Protein AF-A0A151J7R9-F1 (afdb_monomer_lite)

Radius of gyration: 14.84 Å; chains: 1; bounding box: 39×27×35 Å

Structure (mmCIF, N/CA/C/O backbone):
data_AF-A0A151J7R9-F1
#
_entry.id   AF-A0A151J7R9-F1
#
loop_
_atom_site.group_PDB
_atom_site.id
_atom_site.type_symbol
_atom_site.label_atom_id
_atom_site.label_alt_id
_atom_site.label_comp_id
_atom_site.label_asym_id
_atom_site.label_entity_id
_atom_site.label_seq_id
_atom_site.pdbx_PDB_ins_code
_atom_site.Cartn_x
_atom_site.Cartn_y
_atom_site.Cartn_z
_atom_site.occupancy
_atom_site.B_iso_or_equiv
_atom_site.auth_seq_id
_atom_site.auth_comp_id
_atom_site.auth_asym_id
_atom_site.auth_atom_id
_atom_site.pdbx_PDB_model_num
ATOM 1 N N . MET A 1 1 ? 5.190 17.328 19.493 1.00 38.19 1 MET A N 1
ATOM 2 C CA . MET A 1 1 ? 4.330 16.391 20.250 1.00 38.19 1 MET A CA 1
ATOM 3 C C . MET A 1 1 ? 3.551 15.565 19.238 1.00 38.19 1 MET A C 1
ATOM 5 O O . MET A 1 1 ? 2.933 16.143 18.351 1.00 38.19 1 MET A O 1
ATOM 9 N N . ASN A 1 2 ? 3.717 14.242 19.288 1.00 48.62 2 ASN A N 1
ATOM 10 C CA . ASN A 1 2 ? 3.352 13.290 18.233 1.00 48.62 2 ASN A CA 1
ATOM 11 C C . ASN A 1 2 ? 1.841 13.008 18.189 1.00 48.62 2 ASN A C 1
ATOM 13 O O . ASN A 1 2 ? 1.387 11.977 18.657 1.00 48.62 2 ASN A O 1
ATOM 17 N N . ASN A 1 3 ? 1.082 13.898 17.550 1.00 58.59 3 ASN A N 1
ATOM 18 C CA . ASN A 1 3 ? -0.368 13.771 17.323 1.00 58.59 3 ASN A CA 1
ATOM 19 C C . ASN A 1 3 ? -0.754 12.594 16.383 1.00 58.59 3 ASN A C 1
ATOM 21 O O . ASN A 1 3 ? -1.916 12.232 16.273 1.00 58.59 3 ASN A O 1
ATOM 25 N N . LYS A 1 4 ? 0.214 11.992 15.682 1.00 55.53 4 LYS A N 1
ATOM 26 C CA . LYS A 1 4 ? -0.037 10.971 14.646 1.00 55.53 4 LYS A CA 1
ATOM 27 C C . LYS A 1 4 ? -0.124 9.549 15.195 1.00 55.53 4 LYS A C 1
ATOM 29 O O . LYS A 1 4 ? -1.031 8.805 14.844 1.00 55.53 4 LYS A O 1
ATOM 34 N N . LEU A 1 5 ? 0.760 9.207 16.137 1.00 51.34 5 LEU A N 1
ATOM 35 C CA . LEU A 1 5 ? 0.656 7.947 16.879 1.00 51.34 5 LEU A CA 1
ATOM 36 C C . LEU A 1 5 ? -0.647 7.890 17.679 1.00 51.34 5 LEU A C 1
ATOM 38 O O . LEU A 1 5 ? -1.322 6.871 17.646 1.00 51.34 5 LEU A O 1
ATOM 42 N N . ASP A 1 6 ? -1.055 9.010 18.279 1.00 58.34 6 ASP A N 1
ATOM 43 C CA . ASP A 1 6 ? -2.328 9.099 18.995 1.00 58.34 6 ASP A CA 1
ATOM 44 C C . ASP A 1 6 ? -3.544 8.885 18.074 1.00 58.34 6 ASP A C 1
ATOM 46 O O . ASP A 1 6 ? -4.576 8.381 18.519 1.00 58.34 6 ASP A O 1
ATOM 50 N N . GLN A 1 7 ? -3.456 9.257 16.791 1.00 57.84 7 GLN A N 1
ATOM 51 C CA . GLN A 1 7 ? -4.523 9.017 15.812 1.00 57.84 7 GLN A CA 1
ATOM 52 C C . GLN A 1 7 ? -4.582 7.558 15.370 1.00 57.84 7 GLN A C 1
ATOM 54 O O . GLN A 1 7 ? -5.674 6.991 15.332 1.00 57.84 7 GLN A O 1
ATOM 59 N N . ILE A 1 8 ? -3.428 6.936 15.120 1.00 54.53 8 ILE A N 1
ATOM 60 C CA . ILE A 1 8 ? -3.335 5.501 14.831 1.00 54.53 8 ILE A CA 1
ATOM 61 C C . ILE A 1 8 ? -3.839 4.696 16.036 1.00 54.53 8 ILE A C 1
ATOM 63 O O . ILE A 1 8 ? -4.680 3.816 15.873 1.00 54.53 8 ILE A O 1
ATOM 67 N N . ASP A 1 9 ? -3.437 5.054 17.257 1.00 58.16 9 ASP A N 1
ATOM 68 C CA . ASP A 1 9 ? -3.916 4.409 18.482 1.00 58.16 9 ASP A CA 1
ATOM 69 C C . ASP A 1 9 ? -5.431 4.577 18.653 1.00 58.16 9 ASP A C 1
ATOM 71 O O . ASP A 1 9 ? -6.131 3.621 18.995 1.00 58.16 9 ASP A O 1
ATOM 75 N N . ARG A 1 10 ? -5.985 5.759 18.357 1.00 63.09 10 ARG A N 1
ATOM 76 C CA . ARG A 1 10 ? -7.443 5.973 18.361 1.00 63.09 10 ARG A CA 1
ATOM 77 C C . ARG A 1 10 ? -8.154 5.139 17.299 1.00 63.09 10 ARG A C 1
ATOM 79 O O . ARG A 1 10 ? -9.220 4.602 17.598 1.00 63.09 10 ARG A O 1
ATOM 86 N N . ALA A 1 11 ? -7.598 5.013 16.096 1.00 57.84 11 ALA A N 1
ATOM 87 C CA . ALA A 1 11 ? -8.162 4.196 15.023 1.00 57.84 11 ALA A CA 1
ATOM 88 C C . ALA A 1 11 ? -8.155 2.703 15.395 1.00 57.84 11 ALA A C 1
ATOM 90 O O . ALA A 1 11 ? -9.193 2.043 15.312 1.00 57.84 11 ALA A O 1
ATOM 91 N N . VAL A 1 12 ? -7.041 2.202 15.938 1.00 57.72 12 VAL A N 1
ATOM 92 C CA . VAL 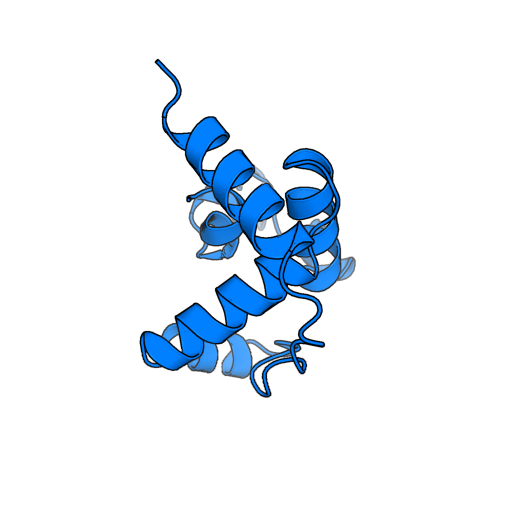A 1 12 ? -6.891 0.823 16.436 1.00 57.72 12 VAL A CA 1
ATOM 93 C C . VAL A 1 12 ? -7.872 0.531 17.580 1.00 57.72 12 VAL A C 1
ATOM 95 O O . VAL A 1 12 ? -8.532 -0.510 17.593 1.00 57.72 12 VAL A O 1
ATOM 98 N N . GLN A 1 13 ? -8.041 1.458 18.528 1.00 61.03 13 GLN A N 1
ATOM 99 C CA . GLN A 1 13 ? -9.001 1.310 19.632 1.00 61.03 13 GLN A CA 1
ATOM 100 C C . GLN A 1 13 ? -10.462 1.365 19.157 1.00 61.03 13 GLN A C 1
ATOM 102 O O . GLN A 1 13 ? -11.310 0.630 19.663 1.00 61.03 13 GLN A O 1
ATOM 107 N N . LYS A 1 14 ? -10.773 2.199 18.159 1.00 58.62 14 LYS A N 1
ATOM 108 C CA . LYS A 1 14 ? -12.107 2.279 17.545 1.00 58.62 14 LYS A CA 1
ATOM 109 C C . LYS A 1 14 ? -12.453 0.996 16.778 1.00 58.62 14 LYS A C 1
ATOM 111 O O . LYS A 1 14 ? -13.605 0.563 16.827 1.00 58.62 14 LYS A O 1
ATOM 116 N N . ASN A 1 15 ? -11.462 0.360 16.149 1.00 55.75 15 ASN A N 1
ATOM 117 C CA . ASN A 1 15 ? -11.622 -0.899 15.418 1.00 55.75 15 ASN A CA 1
ATOM 118 C C . ASN A 1 15 ? -11.797 -2.121 16.323 1.00 55.75 15 ASN A C 1
ATOM 120 O O . ASN A 1 15 ? -12.605 -2.987 15.992 1.00 55.75 15 ASN A O 1
ATOM 124 N N . LYS A 1 16 ? -11.176 -2.161 17.512 1.00 54.62 16 LYS A N 1
ATOM 125 C CA . LYS A 1 16 ? -11.438 -3.220 18.513 1.00 54.62 16 LYS A CA 1
ATOM 126 C C . LYS A 1 16 ? -12.920 -3.362 18.882 1.00 54.62 16 LYS A C 1
ATOM 128 O O . LYS A 1 16 ? -13.363 -4.460 19.198 1.00 54.62 16 LYS A O 1
ATOM 133 N N . ASN A 1 17 ? -13.687 -2.272 18.815 1.00 52.31 17 ASN A N 1
ATOM 134 C CA . ASN A 1 17 ? -15.108 -2.251 19.173 1.00 52.31 17 ASN A CA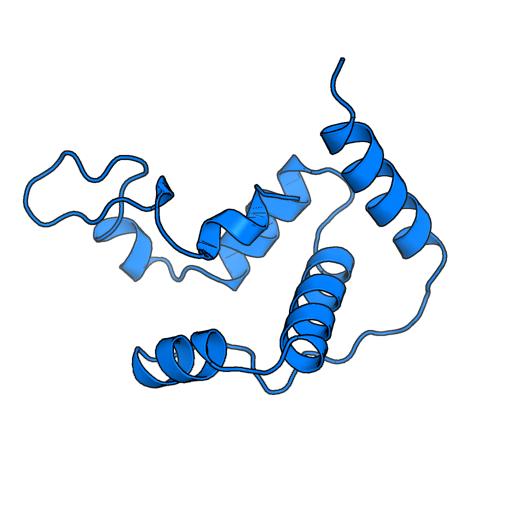 1
ATOM 135 C C . ASN A 1 17 ? -16.055 -2.529 17.992 1.00 52.31 17 ASN A C 1
ATOM 137 O O . ASN A 1 17 ? -17.259 -2.693 18.195 1.00 52.31 17 ASN A O 1
ATOM 141 N N . ARG A 1 18 ? -15.549 -2.581 16.755 1.00 53.94 18 ARG A N 1
ATOM 142 C CA . ARG A 1 18 ? -16.345 -2.882 15.561 1.00 53.94 18 ARG A CA 1
ATOM 143 C C . ARG A 1 18 ? -16.061 -4.314 15.115 1.00 53.94 18 ARG A C 1
ATOM 145 O O . ARG A 1 18 ? -15.279 -4.551 14.206 1.00 53.94 18 ARG A O 1
ATOM 152 N N . HIS A 1 19 ? -16.783 -5.272 15.695 1.00 48.88 19 HIS A N 1
ATOM 153 C CA . HIS A 1 19 ? -16.935 -6.630 15.150 1.00 48.88 19 HIS A CA 1
ATOM 154 C C . HIS A 1 19 ? -17.765 -6.644 13.847 1.00 48.88 19 HIS A C 1
ATOM 156 O O . HIS A 1 19 ? -18.703 -7.425 13.695 1.00 48.88 19 HIS A O 1
ATOM 162 N N . ARG A 1 20 ? -17.466 -5.757 12.896 1.00 53.91 20 ARG A N 1
ATOM 163 C CA . ARG A 1 20 ? -17.947 -5.898 11.524 1.00 53.91 20 ARG A CA 1
ATOM 164 C C . ARG A 1 20 ? -16.849 -6.610 10.760 1.00 53.91 20 ARG A C 1
ATOM 166 O O . ARG A 1 20 ? -15.759 -6.072 10.633 1.00 53.91 20 ARG A O 1
ATOM 173 N N . ILE A 1 21 ? -17.152 -7.816 10.292 1.00 52.94 21 ILE A N 1
ATOM 174 C CA . ILE A 1 21 ? -16.364 -8.504 9.272 1.00 52.94 21 ILE A CA 1
ATOM 175 C C . ILE A 1 21 ? -16.347 -7.556 8.070 1.00 52.94 21 ILE A C 1
ATOM 177 O O . ILE A 1 21 ? -17.353 -7.448 7.366 1.00 52.94 21 ILE A O 1
ATOM 181 N N . GLN A 1 22 ? -15.274 -6.783 7.904 1.00 63.38 22 GLN A N 1
ATOM 182 C CA . GLN A 1 22 ? -15.121 -5.956 6.716 1.00 63.38 22 GLN A CA 1
ATOM 183 C C . GLN A 1 22 ? -14.780 -6.892 5.561 1.00 63.38 22 GLN A C 1
ATOM 185 O O . GLN A 1 22 ? -13.810 -7.647 5.614 1.00 63.38 22 GLN A O 1
ATOM 190 N N . GLN A 1 23 ? -15.658 -6.917 4.560 1.00 68.12 23 GLN A N 1
ATOM 191 C CA . GLN A 1 23 ? -15.432 -7.701 3.355 1.00 68.12 23 GLN A CA 1
ATOM 192 C C . GLN A 1 23 ? -14.249 -7.096 2.608 1.00 68.12 23 GLN A C 1
ATOM 194 O O . GLN A 1 23 ? -14.130 -5.876 2.533 1.00 68.12 23 GLN A O 1
ATOM 199 N N . LYS A 1 24 ? -13.378 -7.956 2.077 1.00 75.69 24 LYS A N 1
ATOM 200 C CA . LYS A 1 24 ? -12.240 -7.520 1.274 1.00 75.69 24 LYS A CA 1
ATOM 201 C C . LYS A 1 24 ? -12.753 -6.694 0.085 1.00 75.69 24 LYS A C 1
ATOM 203 O O . LYS A 1 24 ? -13.554 -7.235 -0.683 1.00 75.69 24 LYS A O 1
ATOM 208 N N . PRO A 1 25 ? -12.319 -5.429 -0.069 1.00 81.94 25 PRO A N 1
ATOM 209 C CA . PRO A 1 25 ? -12.711 -4.598 -1.196 1.00 81.94 25 PRO A CA 1
ATOM 210 C C . PRO A 1 25 ? -12.390 -5.282 -2.522 1.00 81.94 25 PRO A C 1
ATOM 212 O O . PRO A 1 25 ? -11.349 -5.924 -2.664 1.00 81.94 25 PRO A O 1
ATOM 215 N N . ILE A 1 26 ? -13.268 -5.100 -3.508 1.00 82.12 26 ILE A N 1
ATOM 216 C CA . ILE A 1 26 ? -13.136 -5.700 -4.849 1.00 82.12 26 ILE A CA 1
ATOM 217 C C . ILE A 1 26 ? -11.860 -5.210 -5.557 1.00 82.12 26 ILE A C 1
ATOM 219 O O . ILE A 1 26 ? -11.321 -5.898 -6.417 1.00 82.12 26 ILE A O 1
ATOM 223 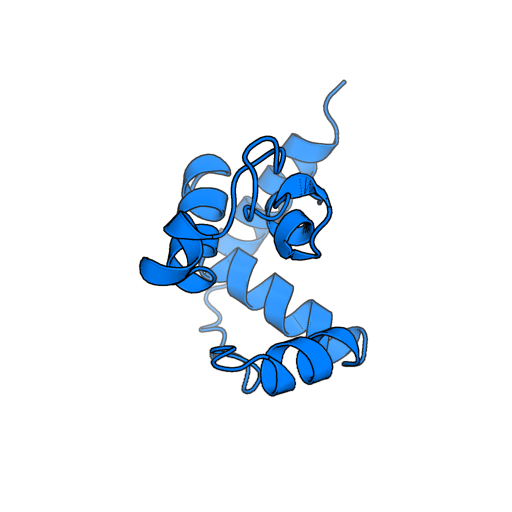N N . LEU A 1 27 ? -11.347 -4.049 -5.143 1.00 80.75 27 LEU A N 1
ATOM 224 C CA . LEU A 1 27 ? -10.100 -3.440 -5.611 1.00 80.75 27 LEU A CA 1
ATOM 225 C C . LEU A 1 27 ? -8.835 -4.213 -5.192 1.00 80.75 27 LEU A C 1
ATOM 227 O O . LEU A 1 27 ? -7.740 -3.874 -5.633 1.00 80.75 27 LEU A O 1
ATOM 231 N N . LEU A 1 28 ? -8.959 -5.230 -4.331 1.00 80.31 28 LEU A N 1
ATOM 232 C CA . LEU A 1 28 ? -7.845 -6.038 -3.842 1.00 80.31 28 LEU A CA 1
ATOM 233 C C . LEU A 1 28 ? -7.997 -7.519 -4.246 1.00 80.31 28 LEU A C 1
ATOM 235 O O . LEU A 1 28 ? -9.081 -8.089 -4.114 1.00 80.31 28 LEU A O 1
ATOM 239 N N . PRO A 1 29 ? -6.897 -8.229 -4.567 1.00 81.81 29 PRO A N 1
ATOM 240 C CA . PRO A 1 29 ? -5.521 -7.735 -4.623 1.00 81.81 29 PRO A CA 1
ATOM 241 C C . PRO A 1 29 ? -5.227 -6.942 -5.906 1.00 81.81 29 PRO A C 1
ATOM 243 O O . PRO A 1 29 ? -5.802 -7.215 -6.953 1.00 81.81 29 PRO A O 1
ATOM 246 N N . ILE A 1 30 ? -4.279 -6.009 -5.821 1.00 82.38 30 ILE A N 1
ATOM 247 C CA . ILE A 1 30 ? -3.698 -5.327 -6.985 1.00 82.38 30 ILE A CA 1
ATOM 248 C C . ILE A 1 30 ? -2.638 -6.271 -7.573 1.00 82.38 30 ILE A C 1
ATOM 250 O O . ILE A 1 30 ? -1.657 -6.579 -6.895 1.00 82.38 30 ILE A O 1
ATOM 254 N N . CYS A 1 31 ? -2.842 -6.784 -8.790 1.00 80.25 31 CYS A N 1
ATOM 255 C CA . CYS A 1 31 ? -1.998 -7.833 -9.379 1.00 80.25 31 CYS A CA 1
ATOM 256 C C . CYS A 1 31 ? -1.128 -7.354 -10.544 1.00 80.25 31 CYS A C 1
ATOM 258 O O . CYS A 1 31 ? -0.141 -8.009 -10.878 1.00 80.25 31 CYS A O 1
ATOM 260 N N . THR A 1 32 ? -1.492 -6.244 -11.180 1.00 82.06 32 THR A N 1
ATOM 261 C CA . THR A 1 32 ? -0.843 -5.733 -12.390 1.00 82.06 32 THR A CA 1
ATOM 262 C C . THR A 1 32 ? -0.633 -4.220 -12.330 1.00 82.06 32 THR A C 1
ATOM 264 O O . THR A 1 32 ? -1.238 -3.517 -11.522 1.00 82.06 32 THR A O 1
ATOM 267 N N . GLU A 1 33 ? 0.207 -3.694 -13.224 1.00 79.06 33 GLU A N 1
ATOM 268 C CA . GLU A 1 33 ? 0.396 -2.245 -13.393 1.00 79.06 33 GLU A CA 1
ATOM 269 C C . GLU A 1 33 ? -0.922 -1.530 -13.740 1.00 79.06 33 GLU A C 1
ATOM 271 O O . GLU A 1 33 ? -1.189 -0.431 -13.258 1.00 79.06 33 GLU A O 1
ATOM 276 N N . VAL A 1 34 ? -1.792 -2.190 -14.511 1.00 85.94 34 VAL A N 1
ATOM 277 C CA . VAL A 1 34 ? -3.126 -1.681 -14.855 1.00 85.94 34 VAL A CA 1
ATOM 278 C C . VAL A 1 34 ? -4.018 -1.584 -13.618 1.00 85.94 34 VAL A C 1
ATOM 280 O O . VAL A 1 34 ? -4.733 -0.593 -13.466 1.00 85.94 34 VAL A O 1
ATOM 283 N N . ASP A 1 35 ? -3.951 -2.558 -12.708 1.00 81.75 35 ASP A N 1
ATOM 284 C CA . ASP A 1 35 ? -4.702 -2.519 -11.447 1.00 81.75 35 ASP A CA 1
ATOM 285 C C . ASP A 1 35 ? -4.215 -1.371 -10.558 1.00 81.75 35 ASP A C 1
ATOM 287 O O . ASP A 1 35 ? -5.028 -0.682 -9.947 1.00 81.75 35 ASP A O 1
ATOM 291 N N . MET A 1 36 ? -2.901 -1.115 -10.529 1.00 82.88 36 MET A N 1
ATOM 292 C CA . MET A 1 36 ? -2.326 0.004 -9.778 1.00 82.88 36 MET A CA 1
ATOM 293 C C . MET A 1 36 ? -2.784 1.346 -10.353 1.00 82.88 36 MET A C 1
ATOM 295 O O . MET A 1 36 ? -3.264 2.196 -9.610 1.00 82.88 36 MET A O 1
ATOM 299 N N . ILE A 1 37 ? -2.709 1.534 -11.674 1.00 87.19 37 ILE A N 1
ATOM 300 C CA . ILE A 1 37 ? -3.221 2.746 -12.331 1.00 87.19 37 ILE A CA 1
ATOM 301 C C . ILE A 1 37 ? -4.723 2.904 -12.067 1.00 87.19 37 ILE A C 1
ATOM 303 O O . ILE A 1 37 ? -5.193 4.014 -11.832 1.00 87.19 37 ILE A O 1
ATOM 307 N N . SER A 1 38 ? -5.486 1.813 -12.076 1.00 86.56 38 SER A N 1
ATOM 308 C CA . SER A 1 38 ? -6.923 1.850 -11.788 1.00 86.56 38 SER A CA 1
ATOM 309 C C . SER A 1 38 ? -7.187 2.267 -10.342 1.00 86.56 38 SER A C 1
ATOM 311 O O . SER A 1 38 ? -7.999 3.157 -10.112 1.00 86.56 38 SER A O 1
ATOM 313 N N . PHE A 1 39 ? -6.444 1.704 -9.385 1.00 86.06 39 PHE A N 1
ATOM 314 C CA . PHE A 1 39 ? -6.508 2.070 -7.971 1.00 86.06 39 PHE A CA 1
ATOM 315 C C . PHE A 1 39 ? -6.106 3.532 -7.721 1.00 86.06 39 PHE A C 1
ATOM 317 O O . PHE A 1 39 ? -6.710 4.209 -6.901 1.00 86.06 39 PHE A O 1
ATOM 324 N N . GLU A 1 40 ? -5.132 4.070 -8.458 1.00 85.69 40 GLU A N 1
ATOM 325 C CA . GLU A 1 40 ? -4.705 5.470 -8.324 1.00 85.69 40 GLU A CA 1
ATOM 326 C C . GLU A 1 40 ? -5.805 6.485 -8.676 1.00 85.69 40 GLU A C 1
ATOM 328 O O . GLU A 1 40 ? -5.750 7.628 -8.204 1.00 85.69 40 GLU A O 1
ATOM 333 N N . ASN A 1 41 ? -6.763 6.061 -9.507 1.00 91.94 41 ASN A N 1
ATOM 334 C CA . ASN A 1 41 ? -7.824 6.877 -10.090 1.00 91.94 41 ASN A CA 1
ATOM 335 C C . ASN A 1 41 ? -9.221 6.574 -9.518 1.00 91.94 41 ASN A C 1
ATOM 337 O O . ASN A 1 41 ? -10.204 7.093 -10.050 1.00 91.94 41 ASN A O 1
ATOM 341 N N . VAL A 1 42 ? -9.334 5.739 -8.477 1.00 91.12 42 VAL A N 1
ATOM 342 C CA . VAL A 1 42 ? -10.622 5.523 -7.797 1.00 91.12 42 VAL A CA 1
ATOM 343 C C . VAL A 1 42 ? -11.059 6.782 -7.057 1.00 91.12 42 VAL A C 1
ATOM 345 O O . VAL A 1 42 ? -10.255 7.662 -6.742 1.00 91.12 42 VAL A O 1
ATOM 348 N N . ASP A 1 43 ? -12.355 6.876 -6.797 1.00 92.12 43 ASP A N 1
ATOM 349 C CA . ASP A 1 43 ? -12.917 7.935 -5.974 1.00 92.12 43 ASP A CA 1
ATOM 350 C C . ASP A 1 43 ? -12.516 7.790 -4.492 1.00 92.12 43 ASP A C 1
ATOM 352 O O . ASP A 1 43 ? -12.048 6.743 -4.040 1.00 92.12 43 ASP A O 1
ATOM 356 N N . GLU A 1 44 ? -12.697 8.868 -3.729 1.00 84.25 44 GLU A N 1
ATOM 357 C CA . GLU A 1 44 ? -12.292 8.929 -2.320 1.00 84.25 44 GLU A CA 1
ATOM 358 C C . GLU A 1 44 ? -13.041 7.909 -1.445 1.00 84.25 44 GLU A C 1
ATOM 360 O O . GLU A 1 44 ? -12.452 7.367 -0.520 1.00 84.25 44 GLU A O 1
ATOM 365 N N . GLU A 1 45 ? -14.304 7.591 -1.749 1.00 85.50 45 GLU A N 1
ATOM 366 C CA . GLU A 1 45 ? -15.092 6.616 -0.979 1.00 85.50 45 GLU A CA 1
ATOM 367 C C . GLU A 1 45 ? -14.519 5.204 -1.162 1.00 85.50 45 GLU A C 1
ATOM 369 O O . GLU A 1 45 ? -14.226 4.510 -0.187 1.00 85.50 45 GLU A O 1
ATOM 374 N N . SER A 1 46 ? -14.244 4.820 -2.408 1.00 82.50 46 SER A N 1
ATOM 375 C CA . SER A 1 46 ? -13.555 3.573 -2.753 1.00 82.50 46 SER A CA 1
ATOM 376 C C . SER A 1 46 ? -12.162 3.469 -2.113 1.00 82.50 46 SER A C 1
ATOM 378 O O . SER A 1 46 ? -11.730 2.389 -1.699 1.00 82.50 46 SER A O 1
ATOM 380 N N . TYR A 1 47 ? -11.442 4.589 -2.024 1.00 81.69 47 TYR A N 1
ATOM 381 C CA . TYR A 1 47 ? -10.146 4.659 -1.354 1.00 81.69 47 TYR A CA 1
ATOM 382 C C . TYR A 1 47 ? -10.278 4.495 0.169 1.00 81.69 47 TYR A C 1
ATOM 384 O O . TYR A 1 47 ? -9.545 3.702 0.768 1.00 81.69 47 TYR A O 1
ATOM 392 N N . GLU A 1 48 ? -11.238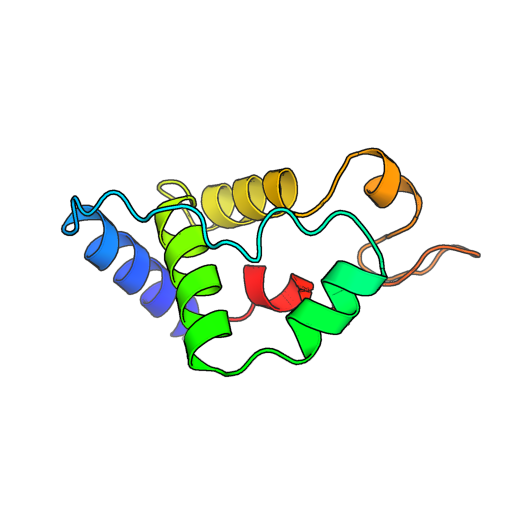 5.181 0.793 1.00 80.88 48 GLU A N 1
ATOM 393 C CA . GLU A 1 48 ? -11.534 5.081 2.224 1.00 80.88 48 GLU A CA 1
ATOM 394 C C . GLU A 1 48 ? -11.922 3.652 2.628 1.00 80.88 48 GLU A C 1
ATOM 396 O O . GLU A 1 48 ? -11.456 3.176 3.662 1.00 80.88 48 GLU A O 1
ATOM 401 N N . GLU A 1 49 ? -12.683 2.918 1.807 1.00 81.25 49 GLU A N 1
ATOM 402 C CA . GLU A 1 49 ? -13.018 1.508 2.069 1.00 81.25 49 GLU A CA 1
ATOM 403 C C . GLU A 1 49 ? -11.779 0.602 2.129 1.00 81.25 49 GLU A C 1
ATOM 405 O O . GLU A 1 49 ? -11.692 -0.297 2.972 1.00 81.25 49 GLU A O 1
ATOM 410 N N . VAL A 1 50 ? -10.797 0.842 1.259 1.00 77.69 50 VAL A N 1
ATOM 411 C CA . VAL A 1 50 ? -9.528 0.100 1.247 1.00 77.69 50 VAL A CA 1
ATOM 412 C C . VAL A 1 50 ? -8.673 0.452 2.463 1.00 77.69 50 VAL A C 1
ATOM 414 O O . VAL A 1 50 ? -8.092 -0.441 3.085 1.00 77.69 50 VAL A O 1
ATOM 417 N N . VAL A 1 51 ? -8.640 1.727 2.853 1.00 75.62 51 VAL A N 1
ATOM 418 C CA . VAL A 1 51 ? -7.960 2.183 4.075 1.00 75.62 51 VAL A CA 1
ATOM 419 C C . VAL A 1 51 ? -8.594 1.558 5.316 1.00 75.62 51 VAL A C 1
ATOM 421 O O . VAL A 1 51 ? -7.878 1.019 6.161 1.00 75.62 51 VAL A O 1
ATOM 424 N N . ASP A 1 52 ? -9.922 1.570 5.417 1.00 75.50 52 ASP A N 1
ATOM 425 C CA . ASP A 1 52 ? -10.661 0.962 6.521 1.00 75.50 52 ASP A CA 1
ATOM 426 C C . ASP A 1 52 ? -10.386 -0.546 6.606 1.00 75.50 52 ASP A C 1
ATOM 428 O O . ASP A 1 52 ? -10.086 -1.051 7.693 1.00 75.50 52 ASP A O 1
ATOM 432 N N . TYR A 1 53 ? -10.385 -1.244 5.462 1.00 76.12 53 TYR A N 1
ATOM 433 C CA . TYR A 1 53 ? -10.040 -2.664 5.391 1.00 76.12 53 TYR A CA 1
ATOM 434 C C . TYR A 1 53 ? -8.618 -2.932 5.893 1.00 76.12 53 TYR A C 1
ATOM 436 O O . TYR A 1 53 ? -8.416 -3.851 6.688 1.00 76.12 53 TYR A O 1
ATOM 444 N N . PHE A 1 54 ? -7.631 -2.115 5.518 1.00 71.25 54 PHE A N 1
ATOM 445 C CA . PHE A 1 54 ? -6.263 -2.258 6.026 1.00 71.25 54 PHE A CA 1
ATOM 446 C C . PHE A 1 54 ? -6.140 -1.936 7.517 1.00 71.25 54 PHE A C 1
ATOM 448 O O . PHE A 1 54 ? -5.409 -2.621 8.232 1.00 71.25 54 PHE A O 1
ATOM 455 N N . LEU A 1 55 ? -6.884 -0.949 8.018 1.00 69.44 55 LEU A N 1
ATOM 456 C CA . LEU A 1 55 ? -6.960 -0.649 9.450 1.00 69.44 55 LEU A CA 1
ATOM 457 C C . LEU A 1 55 ? -7.633 -1.777 10.246 1.00 69.44 55 LEU A C 1
ATOM 459 O O . LEU A 1 55 ? -7.373 -1.916 11.442 1.00 69.44 55 LEU A O 1
ATOM 463 N N . HIS A 1 56 ? -8.515 -2.557 9.616 1.00 66.06 56 HIS A N 1
ATOM 464 C CA . HIS A 1 56 ? -9.120 -3.750 10.204 1.00 66.06 56 HIS A CA 1
ATOM 465 C C . HIS A 1 56 ? -8.197 -4.975 10.121 1.00 66.06 56 HIS A C 1
ATOM 467 O O . HIS A 1 56 ? -8.097 -5.733 11.085 1.00 66.06 56 HIS A O 1
ATOM 473 N N . ALA A 1 57 ? -7.505 -5.160 8.995 1.00 64.75 57 ALA A N 1
ATOM 474 C CA . ALA A 1 57 ? -6.551 -6.246 8.776 1.00 64.75 57 ALA A CA 1
ATOM 475 C C . ALA A 1 57 ? -5.246 -6.068 9.583 1.00 64.75 57 ALA A C 1
ATOM 477 O O . ALA A 1 57 ? -4.561 -7.046 9.889 1.00 64.75 57 ALA A O 1
ATOM 478 N N . GLY A 1 58 ? -4.898 -4.830 9.947 1.00 50.75 58 GLY A N 1
ATOM 479 C CA . GLY A 1 58 ? -3.678 -4.473 10.667 1.00 50.75 58 GLY A CA 1
ATOM 480 C C . GLY A 1 58 ? -3.734 -4.776 12.168 1.00 50.75 58 GLY A C 1
ATOM 481 O O . GLY A 1 58 ? -4.585 -4.264 12.888 1.00 50.75 58 GLY A O 1
ATOM 482 N N . GLY A 1 59 ? -2.786 -5.601 12.630 1.00 54.22 59 GLY A N 1
ATOM 483 C CA . GLY A 1 59 ? -2.641 -6.094 14.007 1.00 54.22 59 GLY A CA 1
ATOM 484 C C . GLY A 1 59 ? -2.496 -5.029 15.109 1.00 54.22 59 GLY A C 1
ATOM 485 O O . GLY A 1 59 ? -2.518 -3.826 14.874 1.00 54.22 59 GLY A O 1
ATOM 486 N N . PHE A 1 60 ? -2.342 -5.482 16.356 1.00 50.47 60 PHE A N 1
ATOM 487 C CA . PHE A 1 60 ? -2.531 -4.694 17.586 1.00 50.47 60 PHE A CA 1
ATOM 488 C C . PHE A 1 60 ? -1.547 -3.535 17.817 1.00 50.47 60 PHE A C 1
ATOM 490 O O . PHE A 1 60 ? -1.703 -2.795 18.791 1.00 50.47 60 PHE A O 1
ATOM 497 N N . THR A 1 61 ? -0.545 -3.369 16.956 1.00 54.84 61 THR A N 1
ATOM 498 C CA . THR A 1 61 ? 0.448 -2.294 17.018 1.00 54.84 61 THR A CA 1
ATOM 499 C C . THR A 1 61 ? 0.690 -1.687 15.638 1.00 54.84 61 THR A C 1
ATOM 501 O O . THR A 1 61 ? 0.618 -2.380 14.627 1.00 54.84 61 THR A O 1
ATOM 504 N N . ALA A 1 62 ? 1.090 -0.411 15.583 1.00 55.91 62 ALA A N 1
ATOM 505 C CA . ALA A 1 62 ? 1.477 0.250 14.330 1.00 55.91 62 ALA A CA 1
ATOM 506 C C . ALA A 1 62 ? 2.568 -0.523 13.563 1.00 55.91 62 ALA A C 1
ATOM 508 O O . ALA A 1 62 ? 2.567 -0.573 12.338 1.00 55.91 62 ALA A O 1
ATOM 509 N N . LYS A 1 63 ? 3.478 -1.190 14.286 1.00 60.88 63 LYS A N 1
ATOM 510 C CA . LYS A 1 63 ? 4.510 -2.053 13.699 1.00 60.88 63 LYS A CA 1
ATOM 511 C C . LYS A 1 63 ? 3.915 -3.296 13.031 1.00 60.88 63 LYS A C 1
ATOM 513 O O . LYS A 1 63 ? 4.385 -3.693 11.970 1.00 60.88 63 LYS A O 1
ATOM 518 N N . GLU A 1 64 ? 2.916 -3.921 13.648 1.00 60.34 64 GLU A N 1
ATOM 519 C CA . GLU A 1 64 ? 2.212 -5.071 13.071 1.00 60.34 64 GLU A CA 1
ATOM 520 C C . GLU A 1 64 ? 1.333 -4.658 11.897 1.00 60.34 64 GLU A C 1
ATOM 522 O O . GLU A 1 64 ? 1.366 -5.342 10.883 1.00 60.34 64 GLU A O 1
ATOM 527 N N . ALA A 1 65 ? 0.620 -3.534 11.996 1.00 61.44 65 ALA A N 1
ATOM 528 C CA . ALA A 1 65 ? -0.171 -2.984 10.901 1.00 61.44 65 ALA A CA 1
ATOM 529 C C . ALA A 1 65 ? 0.707 -2.695 9.677 1.00 61.44 65 ALA A C 1
ATOM 531 O O . ALA A 1 65 ? 0.450 -3.237 8.611 1.00 61.44 65 ALA A O 1
ATOM 532 N N . VAL A 1 66 ? 1.819 -1.968 9.845 1.00 65.44 66 VAL A N 1
ATOM 533 C CA . VAL A 1 66 ? 2.768 -1.702 8.751 1.00 65.44 66 VAL A CA 1
ATOM 534 C C . VAL A 1 66 ? 3.333 -3.001 8.174 1.00 65.44 66 VAL A C 1
ATOM 536 O O . VAL A 1 66 ? 3.369 -3.151 6.958 1.00 65.44 66 VAL A O 1
ATOM 539 N N . ASN A 1 67 ? 3.740 -3.959 9.015 1.00 67.81 67 ASN A N 1
ATOM 540 C CA . ASN A 1 67 ? 4.282 -5.238 8.544 1.00 67.81 67 ASN A CA 1
ATOM 541 C C . ASN A 1 67 ? 3.246 -6.095 7.802 1.00 67.81 67 A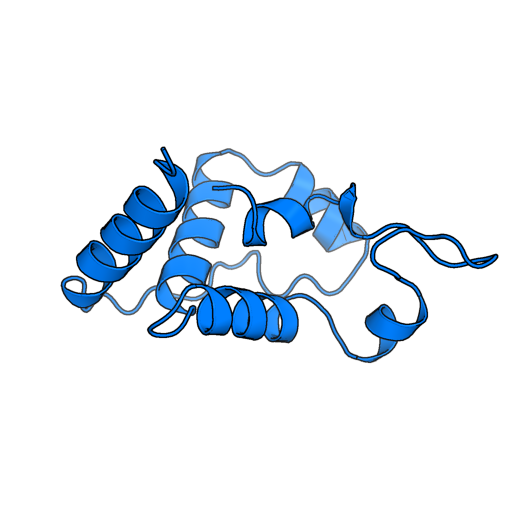SN A C 1
ATOM 543 O O . ASN A 1 67 ? 3.604 -6.769 6.839 1.00 67.81 67 ASN A O 1
ATOM 547 N N . LEU A 1 68 ? 1.992 -6.116 8.257 1.00 65.69 68 LEU A N 1
ATOM 548 C CA . LEU A 1 68 ? 0.915 -6.877 7.625 1.00 65.69 68 LEU A CA 1
ATOM 549 C C . LEU A 1 68 ? 0.475 -6.216 6.322 1.00 65.69 68 LEU A C 1
ATOM 551 O O . LEU A 1 68 ? 0.409 -6.905 5.312 1.00 65.69 68 LEU A O 1
ATOM 555 N N . SER A 1 69 ? 0.300 -4.893 6.307 1.00 65.94 69 SER A N 1
ATOM 556 C CA . SER A 1 69 ? 0.034 -4.134 5.083 1.00 65.94 69 SER A CA 1
ATOM 557 C C . SER A 1 69 ? 1.160 -4.303 4.064 1.00 65.94 69 SER A C 1
ATOM 559 O O . SER A 1 69 ? 0.888 -4.507 2.890 1.00 65.94 69 SER A O 1
ATOM 561 N N . PHE A 1 70 ? 2.428 -4.315 4.491 1.00 72.50 70 PHE A N 1
ATOM 562 C CA . PHE A 1 70 ? 3.545 -4.603 3.586 1.00 72.50 70 PHE A CA 1
ATOM 563 C C . PHE A 1 70 ? 3.478 -6.001 2.985 1.00 72.50 70 PHE A C 1
ATOM 565 O O . PHE A 1 70 ? 3.665 -6.148 1.782 1.00 72.50 70 PHE A O 1
ATOM 572 N N . LYS A 1 71 ? 3.201 -7.016 3.808 1.00 71.06 71 LYS A N 1
ATOM 573 C CA . LYS A 1 71 ? 3.083 -8.406 3.351 1.00 71.06 71 LYS A CA 1
ATOM 574 C C . LYS A 1 71 ? 1.857 -8.651 2.473 1.00 71.06 71 LYS A C 1
ATOM 576 O O . LYS A 1 71 ? 1.900 -9.541 1.634 1.00 71.06 71 LYS A O 1
ATOM 581 N N . GLU A 1 72 ? 0.770 -7.911 2.678 1.00 70.06 72 GLU A N 1
ATOM 582 C CA . GLU A 1 72 ? -0.413 -7.991 1.815 1.00 70.06 72 GLU A CA 1
ATOM 583 C C . GLU A 1 72 ? -0.208 -7.276 0.476 1.00 70.06 72 GLU A C 1
ATOM 585 O O . GLU A 1 72 ? -0.710 -7.749 -0.542 1.00 70.06 72 GLU A O 1
ATOM 590 N N . VAL A 1 73 ? 0.492 -6.137 0.475 1.00 73.19 73 VAL A N 1
ATOM 591 C CA . VAL A 1 73 ? 0.569 -5.238 -0.687 1.00 73.19 73 VAL A CA 1
ATOM 592 C C . VAL A 1 73 ? 1.781 -5.527 -1.575 1.00 73.19 73 VAL A C 1
ATOM 594 O O . VAL A 1 73 ? 1.693 -5.365 -2.789 1.00 73.19 73 VAL A O 1
ATOM 597 N N . ILE A 1 74 ? 2.911 -5.961 -1.007 1.00 77.50 74 ILE A N 1
ATOM 598 C CA . ILE A 1 74 ? 4.153 -6.196 -1.752 1.00 77.50 74 ILE A CA 1
ATOM 599 C C . ILE A 1 74 ? 4.444 -7.694 -1.813 1.00 77.50 74 ILE A C 1
ATOM 601 O O . ILE A 1 74 ? 4.683 -8.335 -0.793 1.00 77.50 74 ILE A O 1
ATOM 605 N N . GLN A 1 75 ? 4.469 -8.247 -3.025 1.00 77.69 75 GLN A N 1
ATOM 606 C CA . GLN A 1 75 ? 4.944 -9.612 -3.246 1.00 77.69 75 GLN A CA 1
ATOM 607 C C . GLN A 1 75 ? 6.473 -9.686 -3.214 1.00 77.69 75 GLN A C 1
ATOM 609 O O . GLN A 1 75 ? 7.157 -8.748 -3.619 1.00 77.69 75 GLN A O 1
ATOM 614 N N . ASP A 1 76 ? 7.013 -10.835 -2.805 1.00 72.62 76 ASP A N 1
ATOM 615 C CA . ASP A 1 76 ? 8.451 -11.033 -2.581 1.00 72.62 76 ASP A CA 1
ATOM 616 C C . ASP A 1 76 ? 9.328 -10.617 -3.775 1.00 72.62 76 ASP A C 1
ATOM 618 O O . ASP A 1 76 ? 10.373 -10.002 -3.585 1.00 72.62 76 ASP A O 1
ATOM 622 N N . HIS A 1 77 ? 8.894 -10.867 -5.012 1.00 75.50 77 HIS A N 1
ATOM 623 C CA . HIS A 1 77 ? 9.661 -10.493 -6.206 1.00 75.50 77 HIS A CA 1
ATOM 624 C C . HIS A 1 77 ? 9.761 -8.971 -6.432 1.00 75.50 77 HIS A C 1
ATOM 626 O O . HIS A 1 77 ? 10.705 -8.512 -7.055 1.00 75.50 77 HIS A O 1
ATOM 632 N N . LEU A 1 78 ? 8.825 -8.168 -5.914 1.00 72.12 78 LEU A N 1
ATOM 633 C CA . LEU A 1 78 ? 8.891 -6.702 -5.984 1.00 72.12 78 LEU A CA 1
ATOM 634 C C . LEU A 1 78 ? 9.885 -6.125 -4.969 1.00 72.12 78 LEU A C 1
ATOM 636 O O . LEU A 1 78 ? 10.367 -5.008 -5.138 1.00 72.12 78 LEU A O 1
ATOM 640 N N . THR A 1 79 ? 10.238 -6.886 -3.930 1.00 71.62 79 THR A N 1
ATOM 641 C CA . THR A 1 79 ? 11.216 -6.443 -2.926 1.00 71.62 79 THR A CA 1
ATOM 642 C C . THR A 1 79 ? 12.649 -6.395 -3.457 1.00 71.62 79 THR A C 1
ATOM 644 O O . THR A 1 79 ? 13.489 -5.744 -2.841 1.00 71.62 79 THR A O 1
ATOM 647 N N . THR A 1 80 ? 12.932 -7.027 -4.603 1.00 78.19 80 THR A N 1
ATOM 648 C CA . THR A 1 80 ? 14.248 -6.958 -5.259 1.00 78.19 80 THR A CA 1
ATOM 649 C C . THR A 1 80 ? 14.396 -5.741 -6.165 1.00 78.19 80 THR A C 1
ATOM 651 O O . THR A 1 80 ? 15.520 -5.340 -6.435 1.00 78.19 80 THR A O 1
ATOM 654 N N . GLU A 1 81 ? 13.284 -5.133 -6.589 1.00 79.81 81 GLU A N 1
ATOM 655 C CA . GLU A 1 81 ? 13.245 -4.008 -7.539 1.00 79.81 81 GLU A CA 1
ATOM 656 C C . GLU A 1 81 ? 13.113 -2.642 -6.839 1.00 79.81 81 GLU A C 1
ATOM 658 O O . GLU A 1 81 ? 13.316 -1.586 -7.442 1.00 79.81 81 GLU A O 1
ATOM 663 N N . PHE A 1 82 ? 12.769 -2.638 -5.547 1.00 74.19 82 PHE A N 1
ATOM 664 C CA . PHE A 1 82 ? 12.527 -1.423 -4.772 1.00 74.19 82 PHE A CA 1
ATOM 665 C C . PHE A 1 82 ? 13.390 -1.377 -3.516 1.00 74.19 82 PHE A C 1
ATOM 667 O O . PHE A 1 82 ? 13.412 -2.301 -2.707 1.00 74.19 82 PHE A O 1
ATOM 674 N N . THR A 1 83 ? 14.030 -0.232 -3.282 1.00 79.25 83 THR A N 1
ATOM 675 C CA . THR A 1 83 ? 14.677 0.073 -1.999 1.00 79.25 83 THR A CA 1
ATOM 676 C C . THR A 1 83 ? 14.074 1.329 -1.400 1.00 79.25 83 THR A C 1
ATOM 678 O O . THR A 1 83 ? 13.492 2.155 -2.104 1.00 79.25 83 THR A O 1
ATOM 681 N N . TRP A 1 84 ? 14.226 1.516 -0.084 1.00 75.06 84 TRP A N 1
ATOM 682 C CA . TRP A 1 84 ? 13.625 2.669 0.590 1.00 75.06 84 TRP A CA 1
ATOM 683 C C . TRP A 1 84 ? 14.001 3.998 -0.068 1.00 75.06 84 TRP A C 1
ATOM 685 O O . TRP A 1 84 ? 13.132 4.845 -0.205 1.00 75.06 84 TRP A O 1
ATOM 695 N N . PHE A 1 85 ? 15.248 4.159 -0.526 1.00 79.31 85 PHE A N 1
ATOM 696 C CA . PHE A 1 85 ? 15.735 5.387 -1.165 1.00 79.31 85 PHE A CA 1
ATOM 697 C C . PHE A 1 85 ? 16.020 5.269 -2.672 1.00 79.31 85 PHE A C 1
ATOM 699 O O . PHE A 1 85 ? 16.322 6.296 -3.272 1.00 79.31 85 PHE A O 1
ATOM 706 N N . GLY A 1 86 ? 15.962 4.078 -3.280 1.00 80.00 86 GLY A N 1
ATOM 707 C CA . GLY A 1 86 ? 16.246 3.893 -4.713 1.00 80.00 86 GLY A CA 1
ATOM 708 C C . GLY A 1 86 ? 17.669 4.294 -5.118 1.00 80.00 86 GLY A C 1
ATOM 709 O O . GLY A 1 86 ? 17.852 4.967 -6.124 1.00 80.00 86 GLY A O 1
ATOM 710 N N . ARG A 1 87 ? 18.675 4.005 -4.278 1.00 75.50 87 ARG A N 1
ATOM 711 C CA . ARG A 1 87 ? 20.056 4.495 -4.486 1.00 75.50 87 ARG A CA 1
ATOM 712 C C . ARG A 1 87 ? 20.919 3.609 -5.384 1.00 75.50 87 ARG A C 1
ATOM 714 O O . ARG A 1 87 ? 21.992 4.050 -5.784 1.00 75.50 87 ARG A O 1
ATOM 721 N N . GLU A 1 88 ? 20.490 2.385 -5.653 1.00 78.06 88 GLU A N 1
ATOM 722 C CA . GLU A 1 88 ? 21.207 1.450 -6.522 1.00 78.06 88 GLU A CA 1
ATOM 723 C C . GLU A 1 88 ? 20.671 1.557 -7.954 1.00 78.06 88 GLU A C 1
ATOM 725 O O . GLU A 1 88 ? 19.484 1.822 -8.157 1.00 78.06 88 GLU A O 1
ATOM 730 N N . GLU A 1 89 ? 21.547 1.388 -8.949 1.00 73.75 89 GLU A N 1
ATOM 731 C CA . GLU A 1 89 ? 21.152 1.432 -10.360 1.00 73.75 89 GLU A CA 1
ATOM 732 C C . GLU A 1 89 ? 20.072 0.389 -10.657 1.00 73.75 89 GLU A C 1
ATOM 734 O O . GLU A 1 89 ? 20.217 -0.786 -10.332 1.00 73.75 89 GLU A O 1
ATOM 739 N N . GLY A 1 90 ? 18.983 0.837 -11.284 1.00 71.56 90 GLY A N 1
ATOM 740 C CA . GLY A 1 90 ? 17.837 -0.009 -11.614 1.00 71.56 90 GLY A CA 1
ATOM 741 C C . GLY A 1 90 ? 16.812 -0.174 -10.490 1.00 71.56 90 GLY A C 1
ATOM 742 O O . GLY A 1 90 ? 15.735 -0.686 -10.766 1.00 71.56 90 GLY A O 1
ATOM 743 N N . LEU A 1 91 ? 17.083 0.296 -9.264 1.00 78.50 91 LEU A N 1
ATOM 744 C CA . LEU A 1 91 ? 16.147 0.154 -8.143 1.00 78.50 91 LEU A CA 1
ATOM 745 C C . LEU A 1 91 ? 15.318 1.413 -7.908 1.00 78.50 91 LEU A C 1
ATOM 747 O O . LEU A 1 91 ? 15.828 2.533 -7.822 1.00 78.50 91 LEU A O 1
ATOM 751 N N . HIS A 1 92 ? 14.019 1.224 -7.712 1.00 81.69 92 HIS A N 1
ATOM 752 C CA . HIS A 1 92 ? 13.073 2.320 -7.559 1.00 81.69 92 HIS A CA 1
ATOM 753 C C . HIS A 1 92 ? 12.901 2.750 -6.087 1.00 81.69 92 HIS A C 1
ATOM 755 O O . HIS A 1 92 ? 12.899 1.912 -5.179 1.00 81.69 92 HIS A O 1
ATOM 761 N N . PRO A 1 93 ? 12.747 4.062 -5.812 1.00 81.12 93 PRO A N 1
ATOM 762 C CA . PRO A 1 93 ? 12.561 4.570 -4.458 1.00 81.12 93 PRO A CA 1
ATOM 763 C C . PRO A 1 93 ? 11.145 4.311 -3.940 1.00 81.12 93 PRO A C 1
ATOM 765 O O . PRO A 1 93 ? 10.172 4.883 -4.432 1.00 81.12 93 PRO A O 1
ATOM 768 N N . LEU A 1 94 ? 11.031 3.531 -2.866 1.00 76.88 94 LEU A N 1
ATOM 769 C CA . LEU A 1 94 ? 9.742 3.223 -2.244 1.00 76.88 94 LEU A CA 1
ATOM 770 C C . LEU A 1 94 ? 9.128 4.434 -1.512 1.00 76.88 94 LEU A C 1
ATOM 772 O O . LEU A 1 94 ? 7.909 4.596 -1.505 1.00 76.88 94 LEU A O 1
ATOM 776 N N . TYR A 1 95 ? 9.949 5.314 -0.922 1.00 71.56 95 TYR A N 1
ATOM 777 C CA . TYR A 1 95 ? 9.479 6.420 -0.067 1.00 71.56 95 TYR A CA 1
ATOM 778 C C . TYR A 1 95 ? 8.572 7.444 -0.775 1.00 71.56 95 TYR A C 1
ATOM 780 O O . TYR A 1 95 ? 7.825 8.164 -0.110 1.00 71.56 95 TYR A O 1
ATOM 788 N N . ASN A 1 96 ? 8.646 7.529 -2.107 1.00 72.56 96 ASN A N 1
ATOM 789 C CA . ASN A 1 96 ? 7.868 8.474 -2.912 1.00 72.56 96 ASN A CA 1
ATOM 790 C C . ASN A 1 96 ? 6.651 7.832 -3.606 1.00 72.56 96 ASN A C 1
ATOM 792 O O . ASN A 1 96 ? 5.974 8.479 -4.399 1.00 72.56 96 ASN A O 1
ATOM 796 N N . THR A 1 97 ? 6.362 6.566 -3.316 1.00 77.19 97 THR A N 1
ATOM 797 C CA . THR A 1 97 ? 5.195 5.860 -3.862 1.00 77.19 97 THR A CA 1
ATOM 798 C C . THR A 1 97 ? 3.951 6.101 -3.003 1.00 77.19 97 THR A C 1
ATOM 800 O O . THR A 1 97 ? 4.047 6.508 -1.840 1.00 77.19 97 THR A O 1
ATOM 803 N N . ARG A 1 98 ? 2.759 5.815 -3.543 1.00 73.62 98 ARG A N 1
ATOM 804 C CA . ARG A 1 98 ? 1.504 5.869 -2.772 1.00 73.62 98 ARG A CA 1
ATOM 805 C C . ARG A 1 98 ? 1.409 4.821 -1.664 1.00 73.62 98 ARG A C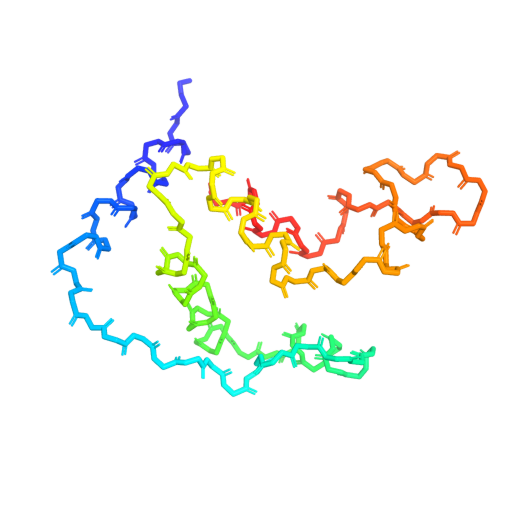 1
ATOM 807 O O . ARG A 1 98 ? 0.662 5.038 -0.717 1.00 73.62 98 ARG A O 1
ATOM 814 N N . ILE A 1 99 ? 2.259 3.787 -1.682 1.00 71.31 99 ILE A N 1
ATOM 815 C CA . ILE A 1 99 ? 2.462 2.865 -0.549 1.00 71.31 99 ILE A CA 1
ATOM 816 C C . ILE A 1 99 ? 2.836 3.623 0.739 1.00 71.31 99 ILE A C 1
ATOM 818 O O . ILE A 1 99 ? 2.622 3.117 1.839 1.00 71.31 99 ILE A O 1
ATOM 822 N N . LYS A 1 100 ? 3.287 4.885 0.647 1.00 65.62 100 LYS A N 1
ATOM 823 C CA . LYS A 1 100 ? 3.417 5.759 1.818 1.00 65.62 100 LYS A CA 1
ATOM 824 C C . LYS A 1 100 ? 2.147 5.969 2.631 1.00 65.62 100 LYS A C 1
ATOM 826 O O . LYS A 1 100 ? 2.276 6.322 3.798 1.00 65.62 100 LYS A O 1
ATOM 831 N N . ALA A 1 101 ? 0.965 5.727 2.067 1.00 62.41 101 ALA A N 1
ATOM 832 C CA . ALA A 1 101 ? -0.295 5.723 2.806 1.00 62.41 101 ALA A CA 1
ATOM 833 C C . ALA A 1 101 ? -0.257 4.764 4.014 1.00 62.41 101 ALA A C 1
ATOM 835 O O . ALA A 1 101 ? -0.875 5.045 5.032 1.00 62.41 101 ALA A O 1
ATOM 836 N N . ILE A 1 102 ? 0.562 3.703 3.959 1.00 63.66 102 ILE A N 1
ATOM 837 C CA . ILE A 1 102 ? 0.745 2.731 5.050 1.00 63.66 102 ILE A CA 1
ATOM 838 C C . ILE A 1 102 ? 1.429 3.352 6.287 1.00 63.66 102 ILE A C 1
ATOM 840 O O . ILE A 1 102 ? 1.195 2.911 7.409 1.00 63.66 102 ILE A O 1
ATOM 844 N N . TYR A 1 103 ? 2.262 4.385 6.113 1.00 56.53 103 TYR A N 1
ATOM 845 C CA . TYR A 1 103 ? 2.948 5.097 7.212 1.00 56.53 103 TYR A CA 1
ATOM 846 C C . TYR A 1 103 ? 2.533 6.571 7.343 1.00 56.53 103 TYR A C 1
ATOM 848 O O . TYR A 1 103 ? 3.029 7.285 8.217 1.00 56.53 103 TYR A O 1
ATOM 856 N N . GLY A 1 104 ? 1.670 7.041 6.446 1.00 53.56 104 GLY A N 1
ATOM 857 C CA . GLY A 1 104 ? 1.251 8.425 6.289 1.00 53.56 104 GLY A CA 1
ATOM 858 C C . GLY A 1 104 ? -0.228 8.592 6.589 1.00 53.56 104 GLY A C 1
ATOM 859 O O . GLY A 1 104 ? -0.983 8.948 5.690 1.00 53.56 104 GLY A O 1
ATOM 860 N N . VAL A 1 105 ? -0.596 8.373 7.851 1.00 45.19 105 VAL A N 1
ATOM 861 C CA . VAL A 1 105 ? -1.813 8.903 8.481 1.00 45.19 105 VAL A CA 1
ATOM 862 C C . VAL A 1 105 ? -1.377 9.653 9.739 1.00 45.19 105 VAL A C 1
ATOM 864 O O . VAL A 1 105 ? -0.697 9.036 10.591 1.00 45.19 105 VAL A O 1
#

Sequence (105 aa):
MNNKLDQIDRAVQKNKNRHRIQQKPILLPICTEVDMISFENVDEESYEEVVDYFLHAGGFTAKEAVNLSFKEVIQDHLTTEFTWFGREEGLHPLYNTRIKAIYGV

Foldseek 3Di:
DCPPQVVLLVLLVVLVPDPDPLDAQPLPDQDDPVSVVVLVPDDPVSVVSNVNVLSNQADDHLVRSLVRLCPRHDDPVLVVQEDCCQPDPRHDHPVPDPNCVSVPD

Organism: NCBI:txid471704

Secondary structure (DSSP, 8-state):
--HHHHHHHHHHHHHHT----PPPPTT-S--SHHHHHHHHTS-HHHHHHHHHHHHHHS-SSHHHHHHHHHHHH--GGGGGTEESS--STTPEEGGGSGGGGGT--

pLDDT: mean 70.07, std 11.94, range [38.19, 92.12]